Protein AF-X0VG97-F1 (afdb_monomer)

Structure (mmCIF, N/CA/C/O backbone):
data_AF-X0VG97-F1
#
_entry.id   AF-X0VG97-F1
#
loop_
_atom_site.group_PDB
_atom_site.id
_atom_site.type_symbol
_atom_site.label_atom_id
_atom_site.label_alt_id
_atom_site.label_comp_id
_atom_site.label_asym_id
_atom_site.label_entity_id
_atom_site.label_seq_id
_atom_site.pdbx_PDB_ins_code
_atom_site.Cartn_x
_atom_site.Cartn_y
_atom_site.Cartn_z
_atom_site.occupancy
_atom_site.B_iso_or_equiv
_atom_site.auth_seq_id
_atom_site.auth_comp_id
_atom_site.auth_asym_id
_atom_site.auth_atom_id
_atom_site.pdbx_PDB_model_num
ATOM 1 N N . MET A 1 1 ? 8.733 -3.008 -22.880 1.00 74.88 1 MET A N 1
ATOM 2 C CA . MET A 1 1 ? 8.376 -1.903 -21.965 1.00 74.88 1 MET A CA 1
ATOM 3 C C . MET A 1 1 ? 9.659 -1.175 -21.617 1.00 74.88 1 MET A C 1
ATOM 5 O O . MET A 1 1 ? 10.627 -1.864 -21.324 1.00 74.88 1 MET A O 1
ATOM 9 N N . SER A 1 2 ? 9.696 0.157 -21.711 1.00 88.31 2 SER A N 1
ATOM 10 C CA . SER A 1 2 ? 10.886 0.937 -21.335 1.00 88.31 2 SER A CA 1
ATOM 11 C C . SER A 1 2 ? 11.024 1.049 -19.812 1.00 88.31 2 SER A C 1
ATOM 13 O O . SER A 1 2 ? 10.033 0.904 -19.091 1.00 88.31 2 SER A O 1
ATOM 15 N N . CYS A 1 3 ? 12.233 1.350 -19.323 1.00 90.31 3 CYS A N 1
ATOM 16 C CA . CYS A 1 3 ? 12.475 1.612 -17.898 1.00 90.31 3 CYS A CA 1
ATOM 17 C C . CYS A 1 3 ? 11.572 2.740 -17.363 1.00 90.31 3 CYS A C 1
ATOM 19 O O . CYS A 1 3 ? 10.938 2.586 -16.321 1.00 90.31 3 CYS A O 1
ATOM 21 N N . GLU A 1 4 ? 11.413 3.828 -18.125 1.00 92.06 4 GLU A N 1
ATOM 22 C CA . GLU A 1 4 ? 10.534 4.942 -17.752 1.00 92.06 4 GLU A CA 1
ATOM 23 C C . GLU A 1 4 ? 9.059 4.520 -17.657 1.00 92.06 4 GLU A C 1
ATOM 25 O O . GLU A 1 4 ? 8.360 4.890 -16.712 1.00 92.06 4 GLU A O 1
ATOM 30 N N . GLN A 1 5 ? 8.575 3.712 -18.604 1.00 93.19 5 GLN A N 1
ATOM 31 C CA . GLN A 1 5 ? 7.201 3.214 -18.577 1.00 93.19 5 GLN A CA 1
ATOM 32 C C . GLN A 1 5 ? 6.969 2.284 -17.378 1.00 93.19 5 GLN A C 1
ATOM 34 O O . GLN A 1 5 ? 5.957 2.417 -16.692 1.00 93.19 5 GLN A O 1
ATOM 39 N N . ALA A 1 6 ? 7.920 1.393 -17.088 1.00 92.75 6 ALA A N 1
ATOM 40 C CA . ALA A 1 6 ? 7.849 0.500 -15.935 1.00 92.75 6 ALA A CA 1
ATOM 41 C C . ALA A 1 6 ? 7.850 1.282 -14.609 1.00 92.75 6 ALA A C 1
ATOM 43 O O . ALA A 1 6 ? 7.053 0.999 -13.715 1.00 92.75 6 ALA A O 1
ATOM 44 N N . TYR A 1 7 ? 8.678 2.326 -14.512 1.00 93.56 7 TYR A N 1
ATOM 45 C CA . TYR A 1 7 ? 8.726 3.209 -13.349 1.00 93.56 7 TYR A CA 1
ATOM 46 C C . TYR A 1 7 ? 7.410 3.975 -13.138 1.00 93.56 7 TYR A C 1
ATOM 48 O O . TYR A 1 7 ? 6.927 4.089 -12.011 1.00 93.56 7 TYR A O 1
ATOM 56 N N . ARG A 1 8 ? 6.772 4.459 -14.214 1.00 96.06 8 ARG A N 1
ATOM 57 C CA . ARG A 1 8 ? 5.457 5.120 -14.128 1.00 96.06 8 ARG A CA 1
ATOM 58 C C . ARG A 1 8 ? 4.368 4.177 -13.614 1.00 96.06 8 ARG A C 1
ATOM 60 O O . ARG A 1 8 ? 3.580 4.582 -12.758 1.00 96.06 8 ARG A O 1
ATOM 67 N N . GLU A 1 9 ? 4.334 2.933 -14.089 1.00 95.31 9 GLU A N 1
ATOM 68 C CA . GLU A 1 9 ? 3.380 1.930 -13.595 1.00 95.31 9 GLU A CA 1
ATOM 69 C C . GLU A 1 9 ? 3.645 1.561 -12.128 1.00 95.31 9 GLU A C 1
ATOM 71 O O . GLU A 1 9 ? 2.702 1.468 -11.340 1.00 95.31 9 GLU A O 1
ATOM 76 N N . TYR A 1 10 ? 4.915 1.460 -11.722 1.00 96.25 10 TYR A N 1
ATOM 77 C CA . TYR A 1 10 ? 5.296 1.315 -10.315 1.00 96.25 10 TYR A CA 1
ATOM 78 C C . TYR A 1 10 ? 4.762 2.469 -9.452 1.00 96.25 10 TYR A C 1
ATOM 80 O O . TYR A 1 10 ? 4.080 2.231 -8.452 1.00 96.25 10 TYR A O 1
ATOM 88 N N . LEU A 1 11 ? 4.984 3.724 -9.860 1.00 97.06 11 LEU A N 1
ATOM 89 C CA . LEU A 1 11 ? 4.488 4.894 -9.128 1.00 97.06 11 LEU A CA 1
ATOM 90 C C . LEU A 1 11 ? 2.960 4.929 -9.045 1.00 97.06 11 LEU A C 1
ATOM 92 O O . LEU A 1 11 ? 2.403 5.325 -8.021 1.00 97.06 11 LEU A O 1
ATOM 96 N N . LYS A 1 12 ? 2.267 4.512 -10.106 1.00 97.12 12 LYS A N 1
ATOM 97 C CA . LYS A 1 12 ? 0.805 4.406 -10.120 1.00 97.12 12 LYS A CA 1
ATOM 98 C C . LYS A 1 12 ? 0.317 3.361 -9.119 1.00 97.12 12 LYS A C 1
ATOM 100 O O . LYS A 1 12 ? -0.617 3.635 -8.365 1.00 97.12 12 LYS A O 1
ATOM 105 N N . ALA A 1 13 ? 0.958 2.194 -9.077 1.00 95.94 13 ALA A N 1
ATOM 106 C CA . ALA A 1 13 ? 0.619 1.139 -8.130 1.00 95.94 13 ALA A CA 1
ATOM 107 C C . ALA A 1 13 ? 0.912 1.551 -6.677 1.00 95.94 13 ALA A C 1
ATOM 109 O O . ALA A 1 13 ? 0.097 1.284 -5.793 1.00 95.94 13 ALA A O 1
ATOM 110 N N . LEU A 1 14 ? 2.019 2.263 -6.439 1.00 95.81 14 LEU A N 1
ATOM 111 C CA . LEU A 1 14 ? 2.348 2.840 -5.135 1.00 95.81 14 LEU A CA 1
ATOM 112 C C . LEU A 1 14 ? 1.267 3.834 -4.687 1.00 95.81 14 LEU A C 1
ATOM 114 O O . LEU A 1 14 ? 0.666 3.639 -3.634 1.00 95.81 14 LEU A O 1
ATOM 118 N N . LYS A 1 15 ? 0.935 4.828 -5.524 1.00 96.50 15 LYS A N 1
ATOM 119 C CA . LYS A 1 15 ? -0.108 5.830 -5.231 1.00 96.50 15 LYS A CA 1
ATOM 120 C C . LYS A 1 15 ? -1.481 5.214 -4.956 1.00 96.50 15 LYS A C 1
ATOM 122 O O . LYS A 1 15 ? -2.234 5.758 -4.161 1.00 96.50 15 LYS A O 1
ATOM 127 N N . ALA A 1 16 ? -1.814 4.097 -5.603 1.00 93.62 16 ALA A N 1
ATOM 128 C CA . ALA A 1 16 ? -3.080 3.401 -5.381 1.00 93.62 16 ALA A CA 1
ATOM 129 C C . ALA A 1 16 ? -3.118 2.622 -4.053 1.00 93.62 16 ALA A C 1
ATOM 131 O O . ALA A 1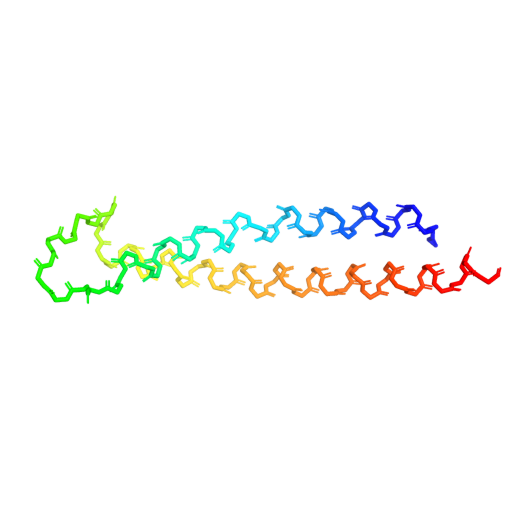 16 ? -4.189 2.441 -3.480 1.00 93.62 16 ALA A O 1
ATOM 132 N N . LYS A 1 17 ? -1.967 2.142 -3.568 1.00 95.44 17 LYS A N 1
ATOM 133 C CA . LYS A 1 17 ? -1.851 1.362 -2.327 1.00 95.44 17 LYS A CA 1
ATOM 134 C C . LYS A 1 17 ? -1.771 2.253 -1.084 1.00 95.44 17 LYS A C 1
ATOM 136 O O . LYS A 1 17 ? -2.383 1.909 -0.078 1.00 95.44 17 LYS A O 1
ATOM 141 N N . THR A 1 18 ? -1.053 3.376 -1.156 1.00 95.81 18 THR A N 1
ATOM 142 C CA . THR A 1 18 ? -0.803 4.281 -0.019 1.00 95.81 18 THR A CA 1
ATOM 143 C C . THR A 1 18 ? -2.058 4.683 0.770 1.00 95.81 18 THR A C 1
ATOM 145 O O . THR A 1 18 ? -2.081 4.410 1.969 1.00 95.81 18 THR A O 1
ATOM 148 N N . PRO A 1 19 ? -3.129 5.235 0.161 1.00 96.56 19 PRO A N 1
ATOM 149 C CA . PRO A 1 19 ? -4.284 5.705 0.934 1.00 96.56 19 PRO A CA 1
ATOM 150 C C . PRO A 1 19 ? -5.013 4.566 1.661 1.00 96.56 19 PRO A C 1
ATOM 152 O O . PRO A 1 19 ? -5.533 4.757 2.756 1.00 96.56 19 PRO A O 1
ATOM 155 N N . ILE A 1 20 ? -5.002 3.356 1.090 1.00 95.88 20 ILE A N 1
ATOM 156 C CA . ILE A 1 20 ? -5.592 2.168 1.720 1.00 95.88 20 ILE A CA 1
ATOM 157 C C . ILE A 1 20 ? -4.823 1.821 3.000 1.00 95.88 20 ILE A C 1
ATOM 159 O O . ILE A 1 20 ? -5.419 1.437 4.005 1.00 95.88 20 ILE A O 1
ATOM 163 N N . GLU A 1 21 ? -3.493 1.929 2.973 1.00 94.19 21 GLU A N 1
ATOM 164 C CA . GLU A 1 21 ? -2.662 1.652 4.143 1.00 94.19 21 GLU A CA 1
ATOM 165 C C . GLU A 1 21 ? -2.781 2.72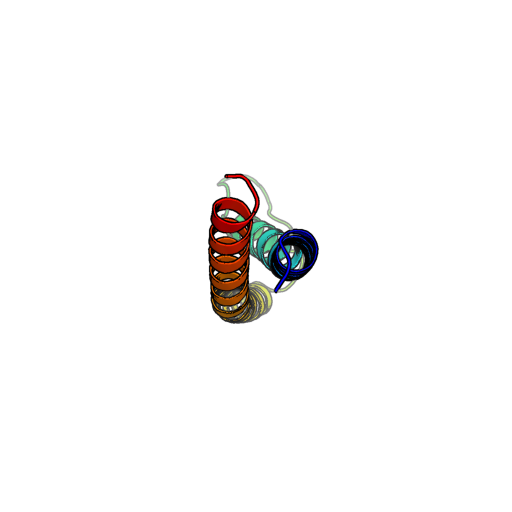0 5.218 1.00 94.19 21 GLU A C 1
ATOM 167 O O . GLU A 1 21 ? -2.843 2.364 6.394 1.00 94.19 21 GLU A O 1
ATOM 172 N N . GLU A 1 22 ? -2.841 3.990 4.829 1.00 94.62 22 GLU A N 1
ATOM 173 C CA . GLU A 1 22 ? -3.038 5.110 5.750 1.00 94.62 22 GLU A CA 1
ATOM 174 C C . GLU A 1 22 ? -4.377 4.982 6.481 1.00 94.62 22 GLU A C 1
ATOM 176 O O . GLU A 1 22 ? -4.411 4.987 7.713 1.00 94.62 22 GLU A O 1
ATOM 181 N N . GLU A 1 23 ? -5.467 4.763 5.741 1.00 93.75 23 GLU A N 1
ATOM 182 C CA . GLU A 1 23 ? -6.803 4.622 6.322 1.00 93.75 23 GLU A CA 1
ATOM 183 C C . GLU A 1 23 ? -6.905 3.384 7.221 1.00 93.75 23 GLU A C 1
ATOM 185 O O . GLU A 1 23 ? -7.407 3.456 8.344 1.00 93.75 23 GLU A O 1
ATOM 190 N N . LEU A 1 24 ? -6.386 2.240 6.763 1.00 92.56 24 LEU A N 1
ATOM 191 C CA . LEU A 1 24 ? -6.393 1.015 7.556 1.00 92.56 24 LEU A CA 1
ATOM 192 C C . LEU A 1 24 ? -5.581 1.178 8.846 1.00 92.56 24 LEU A C 1
ATOM 194 O O . LEU A 1 24 ? -6.012 0.713 9.898 1.00 92.56 24 LEU A O 1
ATOM 198 N N . THR A 1 25 ? -4.420 1.830 8.776 1.00 90.44 25 THR A N 1
ATOM 199 C CA . THR A 1 25 ? -3.570 2.075 9.949 1.00 90.44 25 THR A CA 1
ATOM 200 C C . THR A 1 25 ? -4.286 2.975 10.946 1.00 90.44 25 THR A C 1
ATOM 202 O O . THR A 1 25 ? -4.342 2.635 12.125 1.00 90.44 25 THR A O 1
ATOM 205 N N . ALA A 1 26 ? -4.901 4.064 10.479 1.00 88.50 26 ALA A N 1
ATOM 206 C CA . ALA A 1 26 ? -5.684 4.955 11.328 1.00 88.50 26 ALA A CA 1
ATOM 207 C C . ALA A 1 26 ? -6.829 4.207 12.032 1.00 88.50 26 ALA A C 1
ATOM 209 O O . ALA A 1 26 ? -6.965 4.295 13.250 1.00 88.50 26 ALA A O 1
ATOM 210 N N . LEU A 1 27 ? -7.600 3.398 11.296 1.00 88.69 27 LEU A N 1
ATOM 211 C CA . LEU A 1 27 ? -8.701 2.617 11.868 1.00 88.69 27 LEU A CA 1
ATOM 212 C C . LEU A 1 27 ? -8.228 1.594 12.904 1.00 88.69 27 LEU A C 1
ATOM 214 O O . LEU A 1 27 ? -8.856 1.453 13.952 1.00 88.69 27 LEU A O 1
ATOM 218 N N . LEU A 1 28 ? -7.134 0.879 12.631 1.00 86.88 28 LEU A N 1
ATOM 219 C CA . LEU A 1 28 ? -6.584 -0.103 13.566 1.00 86.88 28 LEU A CA 1
ATOM 220 C C . LEU A 1 28 ? -6.047 0.564 14.837 1.00 86.88 28 LEU A C 1
ATOM 222 O O . LEU A 1 28 ? -6.307 0.058 15.927 1.00 86.88 28 LEU A O 1
ATOM 226 N N . LEU A 1 29 ? -5.374 1.712 14.710 1.00 84.81 29 LEU A N 1
ATOM 227 C CA . LEU A 1 29 ? -4.906 2.502 15.853 1.00 84.81 29 LEU A CA 1
ATOM 228 C C . LEU A 1 29 ? -6.074 3.032 16.694 1.00 84.81 29 LEU A C 1
ATOM 230 O O . LEU A 1 29 ? -6.022 2.990 17.919 1.00 84.81 29 LEU A O 1
ATOM 234 N N . SER A 1 30 ? -7.168 3.461 16.063 1.00 82.69 30 SER A N 1
ATOM 235 C CA . SER A 1 30 ? -8.383 3.855 16.784 1.00 82.69 30 SER A CA 1
ATOM 236 C C . SER A 1 30 ? -9.091 2.675 17.469 1.00 82.69 30 SER A C 1
ATOM 238 O O . SER A 1 30 ? -9.841 2.880 18.419 1.00 82.69 30 SER A O 1
ATOM 240 N N . LEU A 1 31 ? -8.879 1.432 17.018 1.00 78.62 31 LEU A N 1
ATOM 241 C CA . LEU A 1 31 ? -9.435 0.230 17.656 1.00 78.62 31 LEU A CA 1
ATOM 242 C C . LEU A 1 31 ? -8.585 -0.287 18.825 1.00 78.62 31 LEU A C 1
ATOM 244 O O . LEU A 1 31 ? -9.119 -1.005 19.682 1.00 78.62 31 LEU A O 1
ATOM 248 N N . THR A 1 32 ? -7.295 0.051 18.873 1.00 76.25 32 THR A N 1
ATOM 249 C CA . THR A 1 32 ? -6.424 -0.261 20.009 1.00 76.25 32 THR A CA 1
ATOM 250 C C . THR A 1 32 ? -6.741 0.672 21.171 1.00 76.25 32 THR A C 1
ATOM 252 O O . THR A 1 32 ? -6.357 1.834 21.186 1.00 76.25 32 THR A O 1
ATOM 255 N N . ASN A 1 33 ? -7.477 0.150 22.151 1.00 65.56 33 ASN A N 1
ATOM 256 C CA . ASN A 1 33 ? -7.811 0.873 23.370 1.00 65.56 33 ASN A CA 1
ATOM 257 C C . ASN A 1 33 ? -6.541 1.010 24.228 1.00 65.56 33 ASN A C 1
ATOM 259 O O . ASN A 1 33 ? -6.020 -0.002 24.702 1.00 65.56 33 ASN A O 1
ATOM 263 N N . ILE A 1 34 ? -6.044 2.231 24.433 1.00 59.53 34 ILE A N 1
ATOM 264 C CA . ILE A 1 34 ? -5.030 2.503 25.458 1.00 59.53 34 ILE A CA 1
ATOM 265 C C . ILE A 1 34 ? -5.779 2.613 26.796 1.00 59.53 34 ILE A C 1
ATOM 267 O O . ILE A 1 34 ? -6.702 3.424 26.903 1.00 59.53 34 ILE A O 1
ATOM 271 N N . PRO A 1 35 ? -5.458 1.798 27.819 1.00 53.47 35 PRO A N 1
ATOM 272 C CA . PRO A 1 35 ? -6.118 1.903 29.114 1.00 53.47 35 PRO A CA 1
ATOM 273 C C . PRO A 1 35 ? -5.948 3.313 29.694 1.00 53.47 35 PRO A C 1
ATOM 275 O O . PRO A 1 35 ? -4.823 3.767 29.878 1.00 53.47 35 PRO A O 1
ATOM 278 N N . GLY A 1 36 ? -7.060 3.983 30.005 1.00 59.72 36 GLY A N 1
ATOM 279 C CA . GLY A 1 36 ? -7.061 5.299 30.655 1.00 59.72 36 GLY A CA 1
ATOM 280 C C . GLY A 1 36 ? -7.372 6.491 29.746 1.00 59.72 36 GLY A C 1
ATOM 281 O O . GLY A 1 36 ? -7.612 7.572 30.277 1.00 59.72 36 GLY A O 1
ATOM 282 N N . GLU A 1 37 ? -7.457 6.313 28.423 1.00 59.81 37 GLU A N 1
ATOM 283 C CA . GLU A 1 37 ? -7.870 7.385 27.509 1.00 59.81 37 GLU A CA 1
ATOM 284 C C . GLU A 1 37 ? -9.275 7.134 26.939 1.00 59.81 37 GLU A C 1
ATOM 286 O O . GLU A 1 37 ? -9.537 6.064 26.381 1.00 59.81 37 GLU A O 1
ATOM 291 N N . PRO A 1 38 ? -10.211 8.095 27.055 1.00 59.41 38 PRO A N 1
ATOM 292 C CA . PRO A 1 38 ? -11.479 8.011 26.349 1.00 59.41 38 PRO A CA 1
ATOM 293 C C . PRO A 1 38 ? -11.223 8.161 24.845 1.00 59.41 38 PRO A C 1
ATOM 295 O O . PRO A 1 38 ? -11.070 9.266 24.329 1.00 59.41 38 PRO A O 1
ATOM 298 N N . VAL A 1 39 ? -11.184 7.037 24.129 1.00 66.94 39 VAL A N 1
ATOM 299 C CA . VAL A 1 39 ? -11.060 7.038 22.670 1.00 66.94 39 VAL A CA 1
ATOM 300 C C . VAL A 1 39 ? -12.386 7.498 22.063 1.00 66.94 39 VAL A C 1
ATOM 302 O O . VAL A 1 39 ? -13.379 6.767 22.071 1.00 66.94 39 VAL A O 1
ATOM 305 N N . GLN A 1 40 ? -12.409 8.711 21.510 1.00 68.94 40 GLN A N 1
ATOM 306 C CA . GLN A 1 40 ? -13.473 9.116 20.595 1.00 68.94 40 GLN A CA 1
ATOM 307 C C . GLN A 1 40 ? -13.269 8.387 19.270 1.00 68.94 40 GLN A C 1
ATOM 309 O O . GLN A 1 40 ? -12.339 8.669 18.516 1.00 68.94 40 GLN A O 1
ATOM 314 N N . LEU A 1 41 ? -14.134 7.409 19.010 1.00 72.50 41 LEU A N 1
ATOM 315 C CA . LEU A 1 41 ? -14.117 6.683 17.751 1.00 72.50 41 LEU A CA 1
ATOM 316 C C . LEU A 1 41 ? -14.704 7.573 16.644 1.00 72.50 41 LEU A C 1
ATOM 318 O O . LEU A 1 41 ? -15.752 8.185 16.859 1.00 72.50 41 LEU A O 1
ATOM 322 N N . PRO A 1 42 ? -14.087 7.616 15.450 1.00 76.19 42 PRO A N 1
ATOM 323 C CA . PRO A 1 42 ? -14.584 8.416 14.328 1.00 76.19 42 PRO A CA 1
ATOM 324 C C . PRO A 1 42 ? -15.937 7.919 13.791 1.00 76.19 42 PRO A C 1
ATOM 326 O O . PRO A 1 42 ? -16.620 8.642 13.073 1.00 76.19 42 PRO A O 1
ATOM 329 N N . MET A 1 43 ? -16.317 6.681 14.121 1.00 83.75 43 MET A N 1
ATOM 330 C CA . MET A 1 43 ? -17.590 6.050 13.774 1.00 83.75 43 MET A CA 1
ATOM 331 C C . MET A 1 43 ? -17.868 4.865 14.720 1.00 83.75 43 MET A C 1
ATOM 333 O O . MET A 1 43 ? -16.973 4.456 15.471 1.00 83.75 43 MET A O 1
ATOM 337 N N . PRO A 1 44 ? -19.077 4.274 14.704 1.00 88.38 44 PRO A N 1
ATOM 338 C CA . PRO A 1 44 ? -19.386 3.095 15.502 1.00 88.38 44 PRO A CA 1
ATOM 339 C C . PRO A 1 44 ? -18.397 1.945 15.273 1.00 88.38 44 PRO A C 1
ATOM 341 O O . PRO A 1 44 ? -18.016 1.628 14.148 1.00 88.38 44 PRO A O 1
ATOM 344 N N . ARG A 1 45 ? -18.022 1.249 16.352 1.00 85.62 45 ARG A N 1
ATOM 345 C CA . ARG A 1 45 ? -17.006 0.180 16.316 1.00 85.62 45 ARG A CA 1
ATOM 346 C C . ARG A 1 45 ? -17.287 -0.910 15.274 1.00 85.62 45 ARG A C 1
ATOM 348 O O . ARG A 1 45 ? -16.359 -1.414 14.650 1.00 85.62 45 ARG A O 1
ATOM 355 N N . HIS A 1 46 ? -18.551 -1.290 15.090 1.00 87.19 46 HIS A N 1
ATOM 356 C CA . HIS A 1 46 ? -18.932 -2.312 14.113 1.00 87.19 46 HIS A CA 1
ATOM 357 C C . HIS A 1 46 ? -18.718 -1.840 12.664 1.00 87.19 46 HIS A C 1
ATOM 359 O O . HIS A 1 46 ? -18.272 -2.627 11.830 1.00 87.19 46 HIS A O 1
ATOM 365 N N . GLU A 1 47 ? -18.944 -0.554 12.381 1.00 90.00 47 GLU A N 1
ATOM 366 C CA . GLU A 1 47 ? -18.652 0.063 11.083 1.00 90.00 47 GLU A CA 1
ATOM 367 C C . GLU A 1 47 ? -17.144 0.130 10.837 1.00 90.00 47 GLU A C 1
ATOM 369 O O . GLU A 1 47 ? -16.688 -0.252 9.760 1.00 90.00 47 GLU A O 1
ATOM 374 N N . MET A 1 48 ? -16.353 0.492 11.856 1.00 89.12 48 MET A N 1
ATOM 375 C CA . MET A 1 48 ? -14.887 0.474 11.762 1.00 89.12 48 MET A CA 1
ATOM 376 C C . MET A 1 48 ? -14.354 -0.917 11.418 1.00 89.12 48 MET A C 1
ATOM 378 O O . MET A 1 48 ? -13.479 -1.047 10.567 1.00 89.12 48 MET A O 1
ATOM 382 N N . LEU A 1 49 ? -14.884 -1.967 12.055 1.00 90.31 49 LEU A N 1
ATOM 383 C CA . LEU A 1 49 ? -14.503 -3.350 11.761 1.00 90.31 49 LEU A CA 1
ATOM 384 C C . LEU A 1 49 ? -14.901 -3.751 10.334 1.00 90.31 49 LEU A C 1
ATOM 386 O O . LEU A 1 49 ? -14.108 -4.383 9.633 1.00 90.31 49 LEU A O 1
ATOM 390 N N . GLY A 1 50 ? -16.093 -3.350 9.880 1.00 93.56 50 GLY A N 1
ATOM 391 C CA . GLY A 1 50 ? -16.542 -3.556 8.503 1.00 93.56 50 GLY A CA 1
ATOM 392 C C . GLY A 1 50 ? -15.625 -2.875 7.484 1.00 93.56 50 GLY A C 1
ATOM 393 O O . GLY A 1 50 ? -15.176 -3.513 6.525 1.00 93.56 50 GLY A O 1
ATOM 394 N N . ARG A 1 51 ? -15.275 -1.608 7.729 1.00 94.50 51 ARG A N 1
ATOM 395 C CA . ARG A 1 51 ? -14.373 -0.823 6.883 1.00 94.50 51 ARG A CA 1
ATOM 396 C C . ARG A 1 51 ? -12.951 -1.377 6.893 1.00 94.50 51 ARG A C 1
ATOM 398 O O . ARG A 1 51 ? -12.373 -1.563 5.826 1.00 94.50 51 ARG A O 1
ATOM 405 N N . ALA A 1 52 ? -12.413 -1.739 8.056 1.00 92.94 52 ALA A N 1
ATOM 406 C CA . ALA A 1 52 ? -11.101 -2.373 8.172 1.00 92.94 52 ALA A CA 1
ATOM 407 C C . ALA A 1 52 ? -11.048 -3.706 7.406 1.00 92.94 52 ALA A C 1
ATOM 409 O O . ALA A 1 52 ? -10.090 -3.965 6.679 1.00 92.94 52 ALA A O 1
ATOM 410 N N . ALA A 1 53 ? -12.096 -4.534 7.489 1.00 94.62 53 ALA A N 1
ATOM 411 C CA . ALA A 1 53 ? -12.178 -5.781 6.729 1.00 94.62 53 ALA A CA 1
ATOM 412 C C . ALA A 1 53 ? -12.223 -5.543 5.208 1.00 94.62 53 ALA A C 1
ATOM 414 O O . ALA A 1 53 ? -11.614 -6.298 4.446 1.00 94.62 53 ALA A O 1
ATOM 415 N N . GLN A 1 54 ? -12.924 -4.500 4.756 1.00 96.38 54 GLN A N 1
ATOM 416 C CA . GLN A 1 54 ? -12.922 -4.080 3.354 1.00 96.38 54 GLN A CA 1
ATOM 417 C C . GLN A 1 54 ? -11.528 -3.615 2.911 1.00 96.38 54 GLN A C 1
ATOM 419 O O . GLN A 1 54 ? -10.990 -4.154 1.942 1.00 96.38 54 GLN A O 1
ATOM 424 N N . LEU A 1 55 ? -10.915 -2.691 3.652 1.00 96.44 55 LEU A N 1
ATOM 425 C CA . LEU A 1 55 ? -9.583 -2.158 3.360 1.00 96.44 55 LEU A CA 1
ATOM 426 C C . LEU A 1 55 ? -8.513 -3.249 3.358 1.00 96.44 55 LEU A C 1
ATOM 428 O O . LEU A 1 55 ? -7.623 -3.223 2.521 1.00 96.44 55 LEU A O 1
ATOM 432 N N . MET A 1 56 ? -8.607 -4.259 4.226 1.00 95.50 56 MET A N 1
ATOM 433 C CA . MET A 1 56 ? -7.697 -5.412 4.209 1.00 95.50 56 MET A CA 1
ATOM 434 C C . MET A 1 56 ? -7.779 -6.202 2.894 1.00 95.50 56 MET A C 1
ATOM 436 O O . MET A 1 56 ? -6.750 -6.627 2.358 1.00 95.50 56 MET A O 1
ATOM 440 N N . ARG A 1 57 ? -8.985 -6.380 2.334 1.00 96.19 57 ARG A N 1
ATOM 441 C CA . ARG A 1 57 ? -9.170 -7.031 1.023 1.00 96.19 57 ARG A CA 1
ATOM 442 C C . ARG A 1 57 ? -8.630 -6.166 -0.113 1.00 96.19 57 ARG A C 1
ATOM 444 O O . ARG A 1 57 ? -7.913 -6.673 -0.975 1.00 96.19 57 ARG A O 1
ATOM 451 N N . GLU A 1 58 ? -8.929 -4.871 -0.091 1.00 96.69 58 GLU A N 1
ATOM 452 C CA . GLU A 1 58 ? -8.434 -3.906 -1.079 1.00 96.69 58 GLU A CA 1
ATOM 453 C C . GLU A 1 58 ? -6.903 -3.804 -1.036 1.00 96.69 58 GLU A C 1
ATOM 455 O O . GLU A 1 58 ? -6.246 -3.891 -2.075 1.00 96.69 58 GLU A O 1
ATOM 460 N N . LYS A 1 59 ? -6.323 -3.755 0.170 1.00 95.56 59 LYS A N 1
ATOM 461 C CA . LYS A 1 59 ? -4.879 -3.753 0.422 1.00 95.56 59 LYS A CA 1
ATOM 462 C C . LYS A 1 59 ? -4.220 -4.983 -0.173 1.00 95.56 59 LYS A C 1
ATOM 464 O O . LYS A 1 59 ? -3.206 -4.840 -0.846 1.00 95.56 59 LYS A O 1
ATOM 469 N N . LYS A 1 60 ? -4.783 -6.180 0.021 1.00 96.12 60 LYS A N 1
ATOM 470 C CA . LYS A 1 60 ? -4.230 -7.413 -0.564 1.00 96.12 60 LYS A CA 1
ATOM 471 C C . LYS A 1 60 ? -4.102 -7.296 -2.085 1.00 96.12 60 LYS A C 1
ATOM 473 O O . LYS A 1 60 ? -3.039 -7.586 -2.631 1.00 96.12 60 LYS A O 1
ATOM 478 N N . ALA A 1 61 ? -5.149 -6.823 -2.759 1.00 94.56 61 ALA A N 1
ATOM 479 C CA . ALA A 1 61 ? -5.130 -6.644 -4.208 1.00 94.56 61 ALA A CA 1
ATOM 480 C C . ALA A 1 61 ? -4.179 -5.513 -4.651 1.00 94.56 61 ALA A C 1
ATOM 482 O O . ALA A 1 61 ? -3.479 -5.647 -5.653 1.00 94.56 61 ALA A O 1
ATOM 483 N N . ALA A 1 62 ? -4.125 -4.399 -3.917 1.00 95.38 62 ALA A N 1
ATOM 484 C CA . ALA A 1 62 ? -3.225 -3.282 -4.209 1.00 95.38 62 ALA A CA 1
ATOM 485 C C . ALA A 1 62 ? -1.746 -3.660 -4.018 1.00 95.38 62 ALA A C 1
ATOM 487 O O . ALA A 1 62 ? -0.917 -3.330 -4.860 1.00 95.38 62 ALA A O 1
AT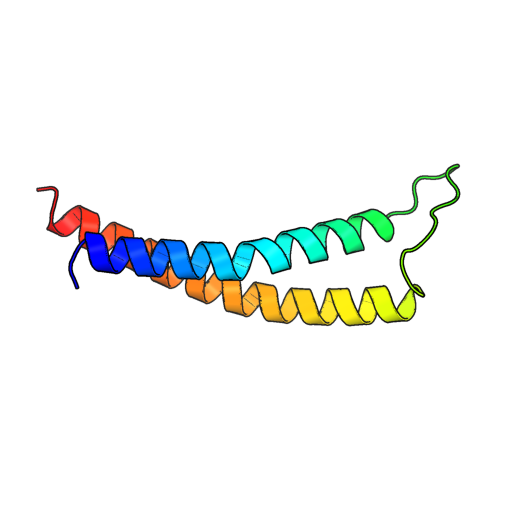OM 488 N N . VAL A 1 63 ? -1.424 -4.424 -2.969 1.00 96.31 63 VAL A N 1
ATOM 489 C CA . VAL A 1 63 ? -0.082 -4.966 -2.698 1.00 96.31 63 VAL A CA 1
ATOM 490 C 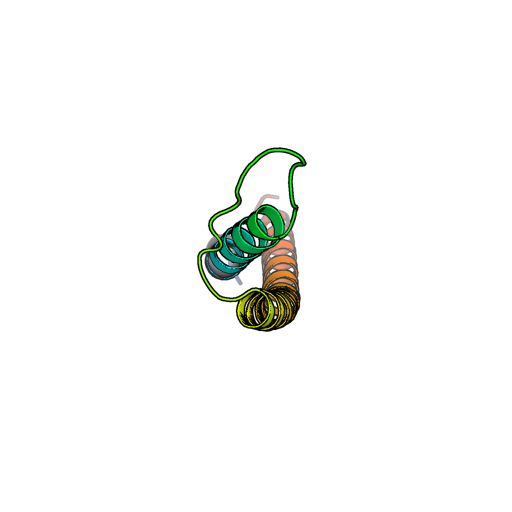C . VAL A 1 63 ? 0.375 -5.898 -3.813 1.00 96.31 63 VAL A C 1
ATOM 492 O O . VAL A 1 63 ? 1.508 -5.786 -4.264 1.00 96.31 63 VAL A O 1
ATOM 495 N N . GLN A 1 64 ? -0.498 -6.783 -4.297 1.00 96.75 64 GLN A N 1
ATOM 496 C CA . GLN A 1 64 ? -0.160 -7.668 -5.416 1.00 96.75 64 GLN A CA 1
ATOM 497 C C . GLN A 1 64 ? 0.192 -6.877 -6.683 1.00 96.75 64 GLN A C 1
ATOM 499 O O . GLN A 1 64 ? 1.191 -7.175 -7.332 1.00 96.75 64 GLN A O 1
ATOM 504 N N . ARG A 1 65 ? -0.587 -5.836 -7.007 1.00 96.25 65 ARG A N 1
ATOM 505 C CA . ARG A 1 65 ? -0.297 -4.950 -8.149 1.00 96.25 65 ARG A CA 1
ATOM 506 C C . ARG A 1 65 ? 0.996 -4.163 -7.952 1.00 96.25 65 ARG A C 1
ATOM 508 O O . ARG A 1 65 ? 1.763 -4.020 -8.896 1.00 96.25 65 ARG A O 1
ATOM 515 N N . PHE A 1 66 ? 1.237 -3.680 -6.737 1.00 97.38 66 PHE A N 1
ATOM 516 C CA . PHE A 1 66 ? 2.467 -2.987 -6.374 1.00 97.38 66 PHE A CA 1
ATOM 517 C C . PHE A 1 66 ? 3.699 -3.876 -6.565 1.00 97.38 66 PHE A C 1
ATOM 519 O O . PHE A 1 66 ? 4.628 -3.456 -7.247 1.00 97.38 66 PHE A O 1
ATOM 526 N N . HIS A 1 67 ? 3.691 -5.106 -6.042 1.00 97.75 67 HIS A N 1
ATOM 527 C CA . HIS A 1 67 ? 4.810 -6.036 -6.219 1.00 97.75 67 HIS A CA 1
ATOM 528 C C . HIS A 1 67 ? 5.036 -6.375 -7.694 1.00 97.75 67 HIS A C 1
ATOM 530 O O . HIS A 1 67 ? 6.159 -6.269 -8.166 1.00 97.75 67 HIS A O 1
ATOM 536 N N . ALA A 1 68 ? 3.973 -6.663 -8.451 1.00 97.25 68 ALA A N 1
ATOM 537 C CA . ALA A 1 68 ? 4.105 -6.936 -9.881 1.00 97.25 68 ALA A CA 1
ATOM 538 C C . ALA A 1 68 ? 4.721 -5.755 -10.658 1.00 97.25 68 ALA A C 1
ATOM 540 O O . ALA A 1 68 ? 5.551 -5.958 -11.542 1.00 97.25 68 ALA A O 1
ATOM 541 N N . ALA A 1 69 ? 4.339 -4.516 -10.329 1.00 96.38 69 ALA A N 1
ATOM 542 C CA . ALA A 1 69 ? 4.893 -3.324 -10.968 1.00 96.38 69 ALA A CA 1
ATOM 543 C C . ALA A 1 69 ? 6.343 -3.040 -10.533 1.00 96.38 69 ALA A C 1
ATOM 545 O O . ALA A 1 69 ? 7.153 -2.609 -11.353 1.00 96.38 69 ALA A O 1
ATOM 546 N N . LEU A 1 70 ? 6.679 -3.309 -9.268 1.00 96.88 70 LEU A N 1
ATOM 547 C CA . LEU A 1 70 ? 8.037 -3.207 -8.732 1.00 96.88 70 LEU A CA 1
ATOM 548 C C . LEU A 1 70 ? 8.982 -4.207 -9.411 1.00 96.88 70 LEU A C 1
ATOM 550 O O . LEU A 1 70 ? 10.038 -3.808 -9.897 1.00 96.88 70 LEU A O 1
ATOM 554 N N . ASP A 1 71 ? 8.573 -5.471 -9.519 1.00 97.00 71 ASP A N 1
ATOM 555 C CA . ASP A 1 71 ? 9.342 -6.516 -10.202 1.00 97.00 71 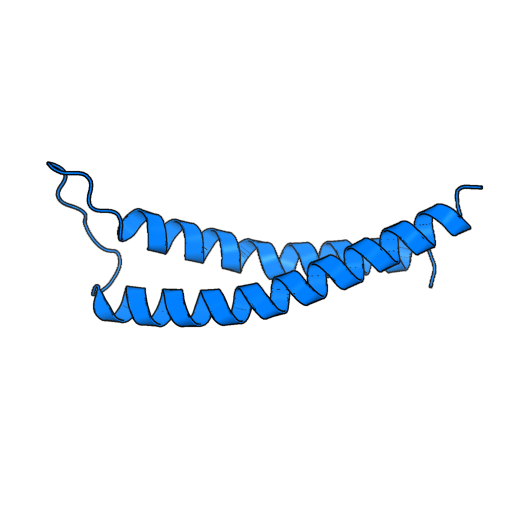ASP A CA 1
ATOM 556 C C . ASP A 1 71 ? 9.571 -6.147 -11.672 1.00 97.00 71 ASP A C 1
ATOM 558 O O . ASP A 1 71 ? 10.688 -6.227 -12.182 1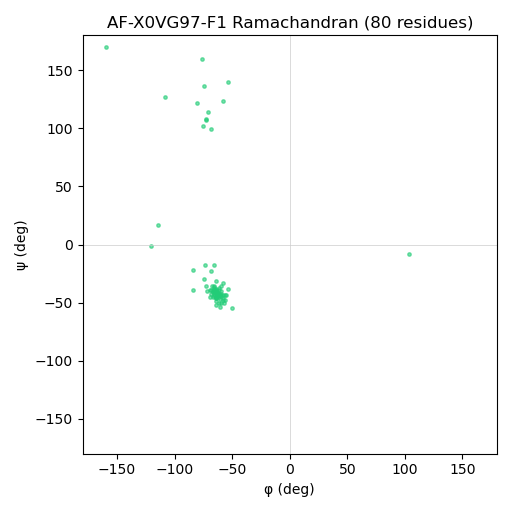.00 97.00 71 ASP A O 1
ATOM 562 N N . ALA A 1 72 ? 8.529 -5.660 -12.351 1.00 94.56 72 ALA A N 1
ATOM 563 C CA . ALA A 1 72 ? 8.634 -5.239 -13.742 1.00 94.56 72 ALA A CA 1
ATOM 564 C C . ALA A 1 72 ? 9.555 -4.020 -13.931 1.00 94.56 72 ALA A C 1
ATOM 566 O O . ALA A 1 72 ? 10.270 -3.944 -14.933 1.00 94.56 72 ALA A O 1
ATOM 567 N N . TRP A 1 73 ? 9.563 -3.078 -12.982 1.00 95.38 73 TRP A N 1
ATOM 568 C CA . TRP A 1 73 ? 10.508 -1.962 -12.987 1.00 95.38 73 TRP A CA 1
ATOM 569 C C . TRP A 1 73 ? 11.943 -2.435 -12.769 1.00 95.38 73 TRP A C 1
ATOM 571 O O . TRP A 1 73 ? 12.813 -2.035 -13.540 1.00 95.38 73 TRP A O 1
ATOM 581 N N . PHE A 1 74 ? 12.198 -3.332 -11.813 1.00 94.19 74 PHE A N 1
ATOM 582 C CA . PHE A 1 74 ? 13.539 -3.884 -11.609 1.00 94.19 74 PHE A CA 1
ATOM 583 C C . PHE A 1 74 ? 14.049 -4.653 -12.826 1.00 94.19 74 PHE A C 1
ATOM 585 O O . PHE A 1 74 ? 15.198 -4.473 -13.225 1.00 94.19 74 PHE A O 1
ATOM 592 N N . GLU A 1 75 ? 13.207 -5.465 -13.459 1.00 94.06 75 GLU A N 1
ATOM 593 C CA . GLU A 1 75 ? 13.587 -6.189 -14.673 1.00 94.06 75 GLU A CA 1
ATOM 594 C C . GLU A 1 75 ? 13.855 -5.247 -15.853 1.00 94.06 75 GLU A C 1
ATOM 596 O O . GLU A 1 75 ? 14.782 -5.476 -16.630 1.00 94.06 75 GLU A O 1
ATOM 601 N N . ALA A 1 76 ? 13.094 -4.157 -15.983 1.00 90.81 76 ALA A N 1
ATOM 602 C CA . ALA A 1 76 ? 13.367 -3.135 -16.991 1.00 90.81 76 ALA A CA 1
ATOM 603 C C . ALA A 1 76 ? 14.650 -2.345 -16.681 1.00 90.81 76 ALA A C 1
ATOM 605 O O . ALA A 1 76 ? 15.409 -2.047 -17.598 1.00 90.81 76 ALA A O 1
ATOM 606 N N . ALA A 1 77 ? 14.911 -2.032 -15.410 1.00 89.88 77 ALA A N 1
ATOM 607 C CA . ALA A 1 77 ? 16.114 -1.327 -14.981 1.00 89.88 77 ALA A CA 1
ATOM 608 C C . ALA A 1 77 ? 17.373 -2.155 -15.263 1.00 89.88 77 ALA A C 1
ATOM 610 O O . ALA A 1 77 ? 18.301 -1.642 -15.877 1.00 89.88 77 ALA A O 1
ATOM 611 N N . LYS A 1 78 ? 17.373 -3.453 -14.926 1.00 90.19 78 LYS A N 1
ATOM 612 C CA . LYS A 1 78 ? 18.493 -4.360 -15.235 1.00 90.19 78 LYS A CA 1
ATOM 613 C C . LYS A 1 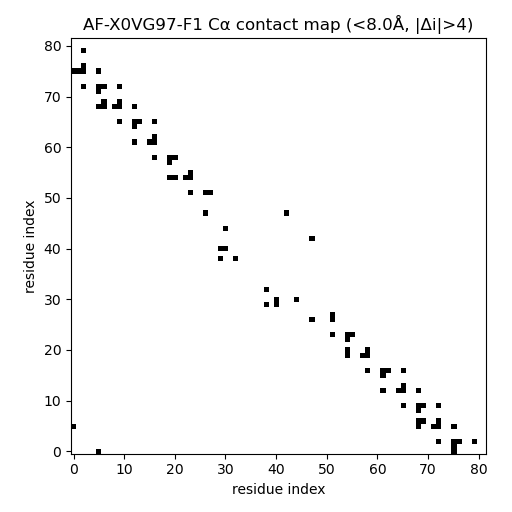78 ? 18.822 -4.395 -16.729 1.00 90.19 78 LYS A C 1
ATOM 615 O O . LYS A 1 78 ? 19.979 -4.332 -17.096 1.00 90.19 78 LYS A O 1
ATOM 620 N N . ARG A 1 79 ? 17.810 -4.451 -17.602 1.00 84.25 79 ARG A N 1
ATOM 621 C CA . ARG A 1 79 ? 18.005 -4.554 -19.064 1.00 84.25 79 ARG A CA 1
ATOM 622 C C . ARG A 1 79 ? 18.493 -3.270 -19.737 1.00 84.25 79 ARG A C 1
ATOM 624 O O . ARG A 1 79 ? 18.893 -3.324 -20.894 1.00 84.25 79 ARG A O 1
ATOM 631 N N . HIS A 1 80 ? 18.355 -2.123 -19.076 1.00 71.25 80 HIS A N 1
ATOM 632 C CA . HIS A 1 80 ? 18.625 -0.804 -19.657 1.00 71.25 80 HIS A CA 1
ATOM 633 C C . HIS A 1 80 ? 19.719 -0.019 -18.915 1.00 71.25 80 HIS A C 1
ATOM 635 O O . HIS A 1 80 ? 20.025 1.099 -19.323 1.00 71.25 80 HIS A O 1
ATOM 641 N N . CYS A 1 81 ? 20.279 -0.580 -17.841 1.00 57.38 81 CYS A N 1
ATOM 642 C CA . CYS A 1 81 ? 21.401 -0.017 -17.088 1.00 57.38 81 CYS A CA 1
ATOM 643 C C . CYS A 1 81 ? 22.680 -0.875 -17.169 1.00 57.38 81 CYS A C 1
ATOM 645 O O . CYS A 1 81 ? 23.574 -0.654 -16.354 1.00 57.38 81 CYS A O 1
ATOM 647 N N . ASP A 1 82 ? 22.761 -1.801 -18.133 1.00 49.47 82 ASP A N 1
ATOM 648 C CA . ASP A 1 82 ? 24.025 -2.406 -18.589 1.00 49.47 82 ASP A CA 1
ATOM 649 C C . ASP A 1 82 ? 24.682 -1.534 -19.673 1.00 49.47 82 ASP A C 1
ATOM 651 O O . ASP A 1 82 ? 23.970 -1.148 -20.634 1.00 49.47 82 ASP A O 1
#

Foldseek 3Di:
DALVVLVVQLVVLVVQLVVLVVLLVVLVVLVDDDPPDDRDDPDDNVVSVVS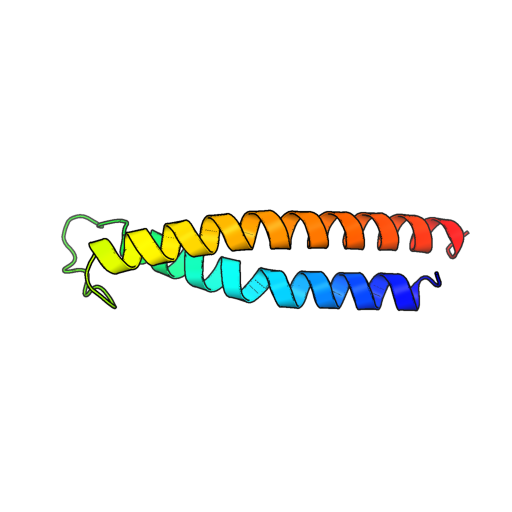NVVSVVSNVVSVVSNVVSVVSSVVNCVVPVD

pLDDT: mean 87.84, std 12.08, range [49.47, 97.75]

Solvent-accessible surface area (backbone atoms only — not compara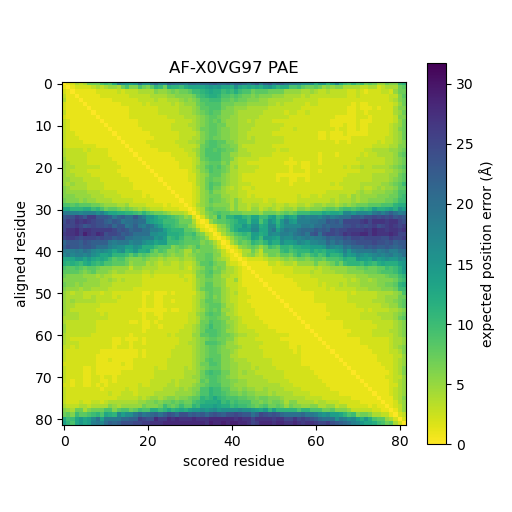ble to full-atom values): 4558 Å² total; per-residue (Å²): 127,51,42,68,57,26,44,52,48,24,53,52,27,45,64,64,32,49,62,44,51,53,52,40,49,53,54,53,56,68,66,56,78,58,91,93,61,88,80,82,62,98,58,59,69,71,57,50,52,53,51,41,56,49,35,53,53,52,40,55,57,30,50,52,49,26,51,55,25,45,53,47,21,52,57,27,42,59,76,69,73,115

Radius of gyration: 17.94 Å; Cα contacts (8 Å, |Δi|>4): 47; chains: 1; bounding box: 43×17×53 Å

Nearest PDB structures (foldseek):
  4bne-assembly1_B  TM=7.564E-01  e=6.016E-01  Gallus gallus
  2x3v-assembly2_C  TM=6.930E-01  e=3.548E-01  Mus musculus
  4rqf-assembly1_A  TM=7.607E-01  e=3.110E+00  Homo sapiens
  2efk-assembly1_A-2  TM=4.657E-01  e=4.973E+00  Homo sapiens

Secondary structure (DSSP, 8-state):
--HHHHHHHHHHHHHHHHHHHHHHHHHHHHHS--TTS----SS-HHHHHHHHHHHHHHHHHHHHHHHHHHHHHHHHHHHH--

Organism: NCBI:txid412755

Sequence (82 aa):
MSCEQAYREYLKALKAKTPIEEELTALLLSLTNIPGEPVQLPMPRHEMLGRAAQLMREKKAAVQRFHAALDAWFEAAKRHCD

Mean predicted aligned error: 5.84 Å